Protein AF-A0A9E0UPI3-F1 (afdb_monomer_lite)

Foldseek 3Di:
DQDWDFDAAPVRDGPDIDSDPPVCVVPVCVVVVVVSCVVPVVVCVPPPD

Structure (mmCIF, N/CA/C/O backbone):
data_AF-A0A9E0UPI3-F1
#
_entry.id   AF-A0A9E0UPI3-F1
#
loop_
_atom_site.group_PDB
_atom_site.id
_atom_site.type_symbol
_atom_site.label_atom_id
_atom_site.label_alt_id
_atom_site.label_comp_id
_atom_site.label_asym_id
_atom_site.label_entity_id
_atom_site.label_seq_id
_atom_site.pdbx_PDB_ins_code
_atom_site.Cartn_x
_atom_site.Cartn_y
_atom_site.Cartn_z
_atom_site.occupancy
_atom_site.B_iso_or_equiv
_atom_site.auth_seq_id
_atom_site.auth_comp_id
_atom_site.auth_asym_id
_atom_site.auth_atom_id
_atom_site.pdbx_PDB_model_num
ATOM 1 N N . LEU A 1 1 ? -14.695 2.103 18.013 1.00 81.75 1 LEU A N 1
ATOM 2 C CA . LEU A 1 1 ? -13.445 1.532 17.459 1.00 81.75 1 LEU A CA 1
ATOM 3 C C . LEU A 1 1 ? -13.369 1.927 15.993 1.00 81.75 1 LEU A C 1
ATOM 5 O O . LEU A 1 1 ? -14.391 1.829 15.323 1.00 81.75 1 LEU A O 1
ATOM 9 N N . ALA A 1 2 ? -12.228 2.431 15.522 1.00 84.94 2 ALA A N 1
ATOM 10 C CA . ALA A 1 2 ? -12.042 2.729 14.101 1.00 84.94 2 ALA A CA 1
ATOM 11 C C . ALA A 1 2 ? -11.793 1.424 13.316 1.00 84.94 2 ALA A C 1
ATOM 13 O O . ALA A 1 2 ? -11.157 0.517 13.862 1.00 84.94 2 ALA A O 1
ATOM 14 N N . PRO A 1 3 ? -12.290 1.299 12.072 1.00 94.00 3 PRO A N 1
ATOM 15 C CA . PRO A 1 3 ? -12.031 0.124 11.248 1.00 94.00 3 PRO A CA 1
ATOM 16 C C . PRO A 1 3 ? -10.548 0.036 10.865 1.00 94.00 3 PRO A C 1
ATOM 18 O O . PRO A 1 3 ? -9.882 1.052 10.666 1.00 94.00 3 PRO A O 1
ATOM 21 N N . VAL A 1 4 ? -10.044 -1.191 10.737 1.00 97.19 4 VAL A N 1
ATOM 22 C CA . VAL A 1 4 ? -8.719 -1.478 10.173 1.00 97.19 4 VAL A CA 1
ATOM 23 C C . VAL A 1 4 ? -8.900 -1.862 8.708 1.00 97.19 4 VAL A C 1
ATOM 25 O O . VAL A 1 4 ? -9.700 -2.738 8.390 1.00 97.19 4 VAL A O 1
ATOM 28 N N . PHE A 1 5 ? -8.142 -1.223 7.825 1.00 97.75 5 PHE A N 1
ATOM 29 C CA . PHE A 1 5 ? -8.061 -1.548 6.409 1.00 97.75 5 PHE A CA 1
ATOM 30 C C . PHE A 1 5 ? -6.892 -2.491 6.153 1.00 97.75 5 PHE A C 1
ATOM 32 O O . PHE A 1 5 ? -5.759 -2.194 6.534 1.00 97.75 5 PHE A O 1
ATOM 39 N N . GLU A 1 6 ? -7.169 -3.590 5.460 1.00 98.19 6 GLU A N 1
ATOM 40 C CA . GLU A 1 6 ? -6.164 -4.473 4.881 1.00 98.19 6 GLU A CA 1
ATOM 41 C C . GLU A 1 6 ? -5.932 -4.085 3.422 1.00 98.19 6 GLU A C 1
ATOM 43 O O . GLU A 1 6 ? -6.802 -4.232 2.564 1.00 98.19 6 GLU A O 1
ATOM 48 N N . LEU A 1 7 ? -4.760 -3.519 3.148 1.00 97.88 7 LEU A N 1
ATOM 49 C CA . LEU A 1 7 ? -4.382 -3.050 1.822 1.00 97.88 7 LEU A CA 1
ATOM 50 C C . LEU A 1 7 ? -3.638 -4.168 1.105 1.00 97.88 7 LEU A C 1
ATOM 52 O O . LEU A 1 7 ? -2.646 -4.682 1.623 1.00 97.88 7 LEU A O 1
ATOM 56 N N . LEU A 1 8 ? -4.115 -4.543 -0.081 1.00 98.06 8 LEU A N 1
ATOM 57 C CA . LEU A 1 8 ? -3.653 -5.724 -0.808 1.00 98.06 8 LEU A CA 1
ATOM 58 C C . LEU A 1 8 ? -2.829 -5.355 -2.047 1.00 98.06 8 LEU A C 1
ATOM 60 O O . LEU A 1 8 ? -3.122 -4.394 -2.759 1.00 98.06 8 LEU A O 1
ATOM 64 N N . ALA A 1 9 ? -1.812 -6.165 -2.332 1.00 97.00 9 ALA A N 1
ATOM 65 C CA . ALA A 1 9 ? -1.106 -6.171 -3.609 1.00 97.00 9 ALA A CA 1
ATOM 66 C C . ALA A 1 9 ? -1.930 -6.880 -4.707 1.00 97.00 9 ALA A C 1
ATOM 68 O O . AL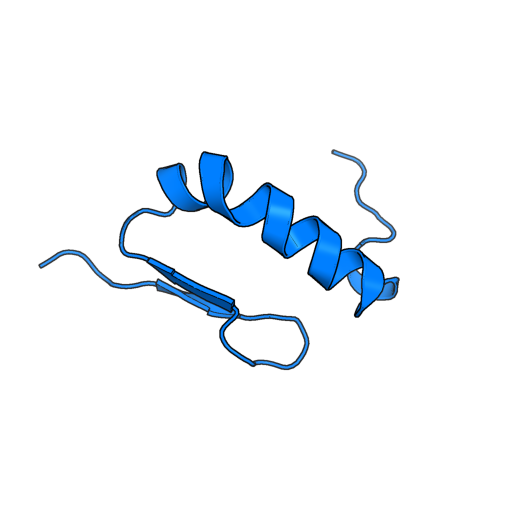A A 1 9 ? -2.881 -7.602 -4.400 1.00 97.00 9 ALA A O 1
ATOM 69 N N . PRO A 1 10 ? -1.532 -6.773 -5.993 1.00 96.75 10 PRO A N 1
ATOM 70 C CA . PRO A 1 10 ? -2.220 -7.451 -7.099 1.00 96.75 10 PRO A CA 1
ATOM 71 C C . PRO A 1 10 ? -2.357 -8.975 -6.963 1.00 96.75 10 PRO A C 1
ATOM 73 O O . PRO A 1 10 ? -3.230 -9.570 -7.583 1.00 96.75 10 PRO A O 1
ATOM 76 N N . ASN A 1 11 ? -1.509 -9.617 -6.159 1.00 96.75 11 ASN A N 1
ATOM 77 C CA . ASN A 1 11 ? -1.573 -11.052 -5.873 1.00 96.75 11 ASN A CA 1
ATOM 78 C C . ASN A 1 11 ? -2.491 -11.410 -4.685 1.00 96.75 11 ASN A C 1
ATOM 80 O O . ASN A 1 11 ? -2.452 -12.548 -4.222 1.00 96.75 11 ASN A O 1
ATOM 84 N N . GLY A 1 12 ? -3.247 -10.449 -4.145 1.00 97.06 12 GLY A N 1
ATOM 85 C CA . GLY A 1 12 ? -4.144 -10.6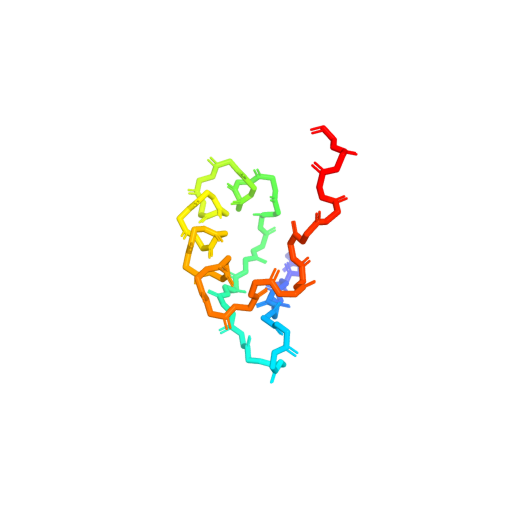40 -3.004 1.00 97.06 12 GLY A CA 1
ATOM 86 C C . GLY A 1 12 ? -3.447 -10.732 -1.645 1.00 97.06 12 GLY A C 1
ATOM 87 O O . GLY A 1 12 ? -4.114 -10.986 -0.650 1.00 97.06 12 GLY A O 1
ATOM 88 N N . ARG A 1 13 ? -2.122 -10.536 -1.571 1.00 97.38 13 ARG A N 1
ATOM 89 C CA . ARG A 1 13 ? -1.403 -10.536 -0.289 1.00 97.38 13 ARG A CA 1
ATOM 90 C C . ARG A 1 13 ? -1.430 -9.153 0.363 1.00 97.38 13 ARG A C 1
ATOM 92 O O . ARG A 1 13 ? -1.255 -8.161 -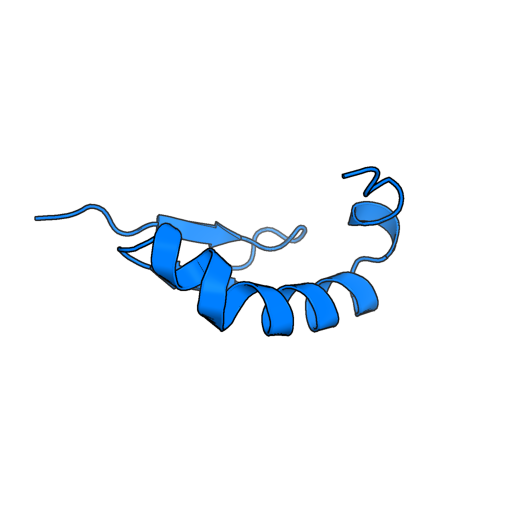0.354 1.00 97.38 13 ARG A O 1
ATOM 99 N N . PRO A 1 14 ? -1.573 -9.074 1.695 1.00 97.75 14 PRO A N 1
ATOM 100 C CA . PRO A 1 14 ? -1.509 -7.808 2.406 1.00 97.75 14 PRO A CA 1
ATOM 101 C C . PRO A 1 14 ? -0.131 -7.160 2.290 1.00 97.75 14 PRO A C 1
ATOM 103 O O . PRO A 1 14 ? 0.898 -7.816 2.453 1.00 97.75 14 PRO A O 1
ATOM 106 N N . VAL A 1 15 ? -0.132 -5.856 2.013 1.00 97.25 15 VAL A N 1
ATOM 107 C CA . VAL A 1 15 ? 1.055 -4.989 2.039 1.00 97.25 15 VAL A CA 1
ATOM 108 C C . VAL A 1 15 ? 1.084 -4.090 3.266 1.00 97.25 15 VAL A C 1
ATOM 110 O O . VAL A 1 15 ? 2.164 -3.706 3.697 1.00 97.25 15 VAL A O 1
ATOM 113 N N . GLN A 1 16 ? -0.081 -3.751 3.825 1.00 97.75 16 GLN A N 1
ATOM 114 C CA . GLN A 1 16 ? -0.191 -2.927 5.024 1.00 97.75 16 GLN A CA 1
ATOM 115 C C . GLN A 1 16 ? -1.563 -3.109 5.680 1.00 97.75 16 GLN A C 1
ATOM 117 O O . GLN A 1 16 ? -2.583 -3.162 4.994 1.00 97.75 16 GLN A O 1
ATOM 122 N N . LEU A 1 17 ? -1.583 -3.117 7.013 1.00 97.62 17 LEU A N 1
ATOM 123 C CA . LEU A 1 17 ? -2.785 -2.898 7.816 1.00 97.62 17 LEU A CA 1
ATOM 124 C C . LEU A 1 17 ? -2.760 -1.462 8.352 1.00 97.62 17 LEU A C 1
ATOM 126 O O . LEU A 1 17 ? -1.728 -1.008 8.849 1.00 97.62 17 LEU A O 1
ATOM 130 N N . THR A 1 18 ? -3.864 -0.722 8.251 1.00 97.19 18 THR A N 1
ATOM 131 C CA . THR A 1 18 ? -3.918 0.659 8.760 1.00 97.19 18 THR A CA 1
ATOM 132 C C . THR A 1 18 ? -5.316 1.067 9.206 1.00 97.19 18 THR A C 1
ATOM 134 O O . THR A 1 18 ? -6.303 0.683 8.595 1.00 97.19 18 THR A O 1
ATOM 137 N N . GLN A 1 19 ? -5.410 1.890 10.248 1.00 97.75 19 GLN A N 1
ATOM 138 C CA . GLN A 1 19 ? -6.647 2.597 10.614 1.00 97.75 19 GLN A CA 1
ATOM 139 C C . GLN A 1 19 ? -6.699 4.013 10.013 1.00 97.75 19 GLN A C 1
ATOM 141 O O . GLN A 1 19 ? -7.719 4.691 10.095 1.00 97.75 19 GLN A O 1
ATOM 146 N N . ASN A 1 20 ? -5.600 4.465 9.398 1.00 96.81 20 ASN A N 1
ATOM 147 C CA . ASN A 1 20 ? -5.433 5.807 8.858 1.00 96.81 20 ASN A CA 1
ATOM 148 C C . ASN A 1 20 ? -4.942 5.744 7.405 1.00 96.81 20 ASN A C 1
ATOM 150 O O . ASN A 1 20 ? -3.749 5.597 7.124 1.00 96.81 20 ASN A O 1
ATOM 154 N N . LEU A 1 21 ? -5.878 5.874 6.463 1.00 96.31 21 LEU A N 1
ATOM 155 C CA . LEU A 1 21 ? -5.564 5.900 5.033 1.00 96.31 21 LEU A CA 1
ATOM 156 C C . LEU A 1 21 ? -4.802 7.171 4.635 1.00 96.31 21 LEU A C 1
ATOM 158 O O . LEU A 1 21 ? -3.943 7.124 3.759 1.00 96.31 21 LEU A O 1
ATOM 162 N N . GLY A 1 22 ? -5.086 8.305 5.282 1.00 96.81 22 GLY A N 1
ATOM 163 C CA . GLY A 1 22 ? -4.440 9.580 4.965 1.00 96.81 22 GLY A CA 1
ATOM 164 C C . GLY A 1 22 ? -2.942 9.568 5.267 1.00 96.81 22 GLY A C 1
ATOM 165 O O . GLY A 1 22 ? -2.146 10.065 4.473 1.00 96.81 22 GLY A O 1
ATOM 166 N N . GLU A 1 23 ? -2.556 8.968 6.391 1.00 97.44 23 GLU A N 1
ATOM 167 C CA . GLU A 1 23 ? -1.151 8.759 6.741 1.00 97.44 23 GLU A CA 1
ATOM 168 C C . GLU A 1 23 ? -0.489 7.735 5.818 1.00 97.44 23 GLU A C 1
ATOM 170 O O . GLU A 1 23 ? 0.576 8.021 5.275 1.00 97.44 23 GLU A O 1
ATOM 175 N N . PHE A 1 24 ? -1.157 6.609 5.544 1.00 97.00 24 PHE A N 1
ATOM 176 C CA . PHE A 1 24 ? -0.656 5.584 4.624 1.00 97.00 24 PHE A CA 1
ATOM 177 C C . PHE A 1 24 ? -0.228 6.163 3.267 1.00 97.00 24 PHE A C 1
ATOM 179 O O . PHE A 1 24 ? 0.878 5.882 2.801 1.00 97.00 24 PHE A O 1
ATOM 186 N N . TRP A 1 25 ? -1.068 7.002 2.649 1.00 96.62 25 TRP A N 1
ATOM 187 C CA . TRP A 1 25 ? -0.755 7.599 1.346 1.00 96.62 25 TRP A CA 1
ATOM 188 C C . TRP A 1 25 ? 0.437 8.560 1.394 1.00 96.62 25 TRP A C 1
ATOM 190 O O . TRP A 1 25 ? 1.158 8.682 0.405 1.00 96.62 25 TRP A O 1
ATOM 200 N N . LYS A 1 26 ? 0.659 9.233 2.530 1.00 97.81 26 LYS A N 1
ATOM 201 C CA . LYS A 1 26 ? 1.742 10.212 2.702 1.00 97.81 26 LYS A CA 1
ATOM 202 C C . LYS A 1 26 ? 3.081 9.566 3.046 1.00 97.81 26 LYS A C 1
ATOM 204 O O . LYS A 1 26 ? 4.113 10.093 2.642 1.00 97.81 26 LYS A O 1
ATOM 209 N N . THR A 1 27 ? 3.076 8.468 3.800 1.00 97.25 27 THR A N 1
ATOM 210 C CA . THR A 1 27 ? 4.297 7.915 4.407 1.00 97.25 27 THR A CA 1
ATOM 211 C C . THR A 1 27 ? 4.676 6.555 3.827 1.00 97.25 27 THR A C 1
ATOM 213 O O . THR A 1 27 ? 5.772 6.401 3.292 1.00 97.25 27 THR A O 1
ATOM 216 N N . SER A 1 28 ? 3.781 5.568 3.887 1.00 97.19 28 SER A N 1
ATOM 217 C CA . SER A 1 28 ? 4.078 4.178 3.514 1.00 97.19 28 SER A CA 1
ATOM 218 C C . SER A 1 28 ? 3.980 3.927 2.009 1.00 97.19 28 SER A C 1
ATOM 220 O O . SER A 1 28 ? 4.804 3.204 1.442 1.00 97.19 28 SER A O 1
ATOM 222 N N . TRP A 1 29 ? 2.987 4.527 1.343 1.00 96.81 29 TRP A N 1
ATOM 223 C CA . TRP A 1 29 ? 2.708 4.267 -0.069 1.00 96.81 29 TRP A CA 1
ATOM 224 C C . TRP A 1 29 ? 3.895 4.536 -1.008 1.00 96.81 29 TRP A C 1
ATOM 226 O O . TRP A 1 29 ? 4.143 3.675 -1.846 1.00 96.81 29 TRP A O 1
ATOM 236 N N . PRO A 1 30 ? 4.685 5.624 -0.889 1.00 97.00 30 PRO A N 1
ATOM 237 C CA . PRO A 1 30 ? 5.798 5.870 -1.813 1.00 97.00 30 PRO A CA 1
ATOM 238 C C . PRO A 1 30 ? 6.824 4.725 -1.880 1.00 97.00 30 PRO A C 1
ATOM 240 O O . PRO A 1 30 ? 7.311 4.382 -2.961 1.00 97.00 30 PRO A O 1
ATOM 243 N N . ALA A 1 31 ? 7.130 4.099 -0.739 1.00 97.00 31 ALA A N 1
ATOM 244 C CA . ALA A 1 31 ? 8.044 2.960 -0.674 1.00 97.00 31 ALA A CA 1
ATOM 245 C C . ALA A 1 31 ? 7.399 1.680 -1.230 1.00 97.00 31 ALA A C 1
ATOM 247 O O . ALA A 1 31 ? 7.998 0.999 -2.066 1.00 97.00 31 ALA A O 1
ATOM 248 N N . ILE A 1 32 ? 6.157 1.394 -0.822 1.00 96.75 32 ILE A N 1
ATOM 249 C CA . ILE A 1 32 ? 5.387 0.229 -1.287 1.00 96.75 32 ILE A CA 1
ATOM 250 C C . ILE A 1 32 ? 5.174 0.293 -2.802 1.00 96.75 32 ILE A C 1
ATOM 252 O O . ILE A 1 32 ? 5.376 -0.692 -3.508 1.00 96.75 32 ILE A O 1
ATOM 256 N N . GLU A 1 33 ? 4.822 1.460 -3.334 1.00 95.50 33 GLU A N 1
ATOM 257 C CA . GLU A 1 33 ? 4.612 1.680 -4.758 1.00 95.50 33 GLU A CA 1
ATOM 258 C C . GLU A 1 33 ? 5.871 1.362 -5.568 1.00 95.50 33 GLU A C 1
ATOM 260 O O . GLU A 1 33 ? 5.781 0.703 -6.603 1.00 95.50 33 GLU A O 1
ATOM 265 N N . LYS A 1 34 ? 7.050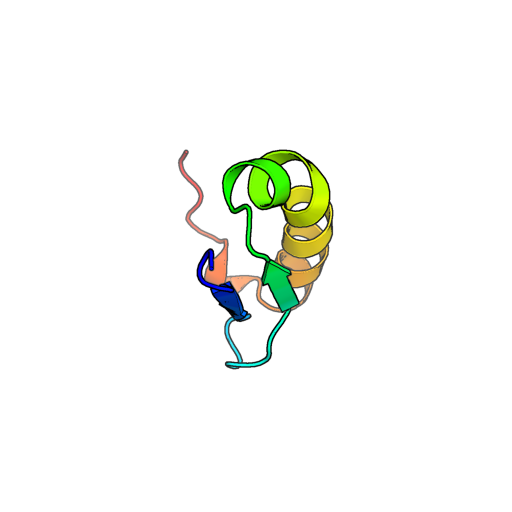 1.794 -5.104 1.00 95.62 34 LYS A N 1
ATOM 266 C CA . LYS A 1 34 ? 8.326 1.508 -5.775 1.00 95.62 34 LYS A CA 1
ATOM 267 C C . LYS A 1 34 ? 8.569 0.002 -5.887 1.00 95.62 34 LYS A C 1
ATOM 269 O O . LYS A 1 34 ? 8.967 -0.486 -6.946 1.00 95.62 34 LYS A O 1
ATOM 274 N N . GLU A 1 35 ? 8.297 -0.737 -4.818 1.00 95.75 35 GLU A N 1
ATOM 275 C CA . GLU A 1 35 ? 8.445 -2.191 -4.787 1.00 95.75 35 GLU A CA 1
ATOM 276 C C . GLU A 1 35 ? 7.401 -2.892 -5.675 1.00 95.75 35 GLU A C 1
ATOM 278 O O . GLU A 1 35 ? 7.732 -3.784 -6.461 1.00 95.75 35 GLU A O 1
ATOM 283 N N . LEU A 1 36 ? 6.137 -2.460 -5.608 1.00 96.31 36 LEU A N 1
ATOM 284 C CA . LEU A 1 36 ? 5.052 -3.015 -6.416 1.00 96.31 36 LEU A CA 1
ATOM 285 C C . LEU A 1 36 ? 5.224 -2.711 -7.905 1.00 96.31 36 LEU A C 1
ATOM 287 O O . LEU A 1 36 ? 4.935 -3.582 -8.717 1.00 96.31 36 LEU A O 1
ATOM 291 N N . LYS A 1 37 ? 5.745 -1.540 -8.282 1.00 95.25 37 LYS A N 1
ATOM 292 C CA . LYS A 1 37 ? 6.085 -1.206 -9.674 1.00 95.25 37 LYS A CA 1
ATOM 293 C C . L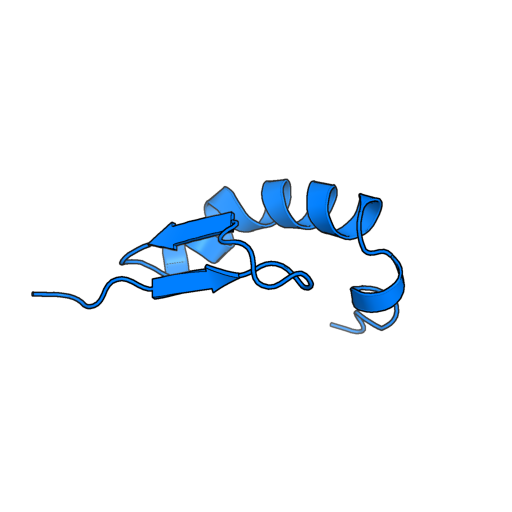YS A 1 37 ? 7.105 -2.173 -10.263 1.00 95.25 37 LYS A C 1
ATOM 295 O O . LYS A 1 37 ? 6.940 -2.601 -11.402 1.00 95.25 37 LYS A O 1
ATOM 300 N N . SER A 1 38 ? 8.122 -2.536 -9.479 1.00 94.94 38 SER A N 1
ATOM 301 C CA . SER A 1 38 ? 9.141 -3.512 -9.881 1.00 94.94 38 SER A CA 1
ATOM 302 C C . SER A 1 38 ? 8.541 -4.910 -10.064 1.00 94.94 38 SER A C 1
ATOM 304 O O . SER A 1 38 ? 8.773 -5.565 -11.078 1.00 94.94 38 SER A O 1
ATOM 306 N N . ARG A 1 39 ? 7.702 -5.354 -9.118 1.00 95.94 39 ARG A N 1
ATOM 307 C CA . ARG A 1 39 ? 7.099 -6.699 -9.147 1.00 95.94 39 ARG A CA 1
ATOM 308 C C . ARG A 1 39 ? 5.939 -6.850 -10.131 1.00 95.94 39 ARG A C 1
ATOM 310 O O . ARG A 1 39 ? 5.747 -7.922 -10.696 1.00 95.94 39 ARG A O 1
ATOM 317 N N . TYR A 1 40 ? 5.166 -5.790 -10.340 1.00 95.75 40 TYR A N 1
ATOM 318 C CA . TYR A 1 40 ? 3.902 -5.806 -11.077 1.00 95.75 40 TYR A CA 1
ATOM 319 C C . TYR A 1 40 ? 3.847 -4.712 -12.150 1.00 95.75 40 TYR A C 1
ATOM 321 O O . TYR A 1 40 ? 2.891 -3.935 -12.189 1.00 95.75 40 TYR A O 1
ATOM 329 N N . PRO A 1 41 ? 4.813 -4.651 -13.086 1.00 92.25 41 PRO A N 1
ATOM 330 C CA . PRO A 1 41 ? 4.946 -3.530 -14.016 1.00 92.25 41 PRO A CA 1
ATOM 331 C C . PRO A 1 41 ? 3.702 -3.306 -14.886 1.00 92.25 41 PRO A C 1
ATOM 333 O O . PRO A 1 41 ? 3.451 -2.181 -15.300 1.00 92.25 41 PRO A O 1
ATOM 336 N N . LYS A 1 42 ? 2.889 -4.343 -15.147 1.00 92.12 42 LYS A N 1
ATOM 337 C CA . LYS A 1 42 ? 1.625 -4.242 -15.905 1.00 92.12 42 LYS A CA 1
ATOM 338 C C . LYS A 1 42 ? 0.532 -3.442 -15.182 1.00 92.12 42 LYS A C 1
ATOM 340 O O . LYS A 1 42 ? -0.287 -2.834 -15.858 1.00 92.12 42 LYS A O 1
ATOM 345 N N . HIS A 1 43 ? 0.543 -3.400 -13.849 1.00 89.88 43 HIS A N 1
ATOM 346 C CA . HIS A 1 43 ? -0.480 -2.714 -13.051 1.00 89.88 43 HIS A CA 1
ATOM 347 C C . HIS A 1 43 ? -0.245 -1.200 -12.922 1.00 89.88 43 HIS A C 1
ATOM 349 O O . HIS A 1 43 ? -1.135 -0.484 -12.480 1.00 89.88 43 HIS A O 1
ATOM 355 N N . PHE A 1 44 ? 0.926 -0.697 -13.334 1.00 87.19 44 PHE A N 1
ATOM 356 C CA . PHE A 1 44 ? 1.312 0.713 -13.173 1.00 87.19 44 PHE A CA 1
ATOM 357 C C . PHE A 1 44 ? 1.491 1.467 -14.501 1.00 87.19 44 PHE A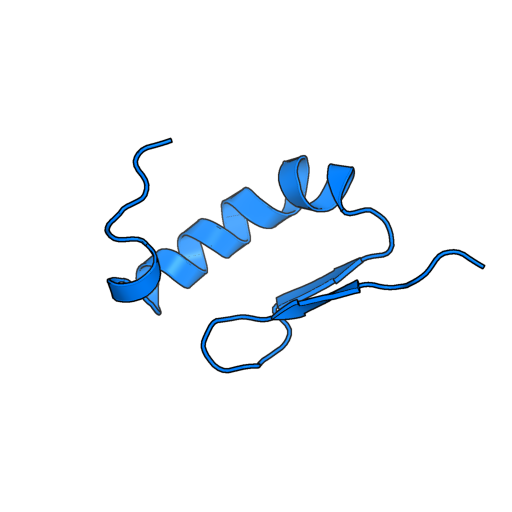 C 1
ATOM 359 O O . PHE A 1 44 ? 1.861 2.639 -14.486 1.00 87.19 44 PHE A O 1
ATOM 366 N N . LYS A 1 45 ? 1.235 0.824 -15.653 1.00 71.38 45 LYS A N 1
ATOM 367 C CA . LYS A 1 45 ? 1.564 1.375 -16.985 1.00 71.38 45 LYS A CA 1
ATOM 368 C C . LYS A 1 45 ? 0.756 2.609 -17.395 1.00 71.38 45 LYS A C 1
ATOM 370 O O . LYS A 1 45 ? 1.224 3.358 -18.241 1.00 71.38 45 LYS A O 1
ATOM 375 N N . ASN A 1 46 ? -0.403 2.844 -16.782 1.00 64.69 46 ASN A N 1
ATOM 376 C CA . ASN A 1 46 ? -1.339 3.895 -17.197 1.00 64.69 46 ASN A CA 1
ATOM 377 C C . ASN A 1 46 ? -1.526 4.981 -16.134 1.00 64.69 46 ASN A C 1
ATOM 379 O O . ASN A 1 46 ? -2.611 5.541 -16.007 1.00 64.69 46 ASN A O 1
ATOM 383 N N . ARG A 1 47 ? -0.495 5.278 -15.336 1.00 61.78 47 ARG A N 1
ATOM 384 C CA . ARG A 1 47 ? -0.580 6.360 -14.351 1.00 61.78 47 ARG A CA 1
ATOM 385 C C . ARG A 1 47 ? -0.456 7.722 -15.054 1.00 61.78 47 ARG A C 1
ATOM 387 O O . ARG A 1 47 ? 0.584 8.361 -14.995 1.00 61.78 47 ARG A O 1
ATOM 394 N N . GLN A 1 48 ? -1.514 8.114 -15.767 1.00 49.97 48 GLN A N 1
ATOM 395 C CA . GLN A 1 48 ? -1.817 9.501 -16.118 1.00 49.97 48 GLN A CA 1
ATOM 396 C C . GLN A 1 48 ? -2.599 10.097 -14.943 1.00 49.97 48 GLN A C 1
ATOM 398 O O . GLN A 1 48 ? -3.826 10.090 -14.933 1.00 49.97 48 GLN A O 1
ATOM 403 N N . ILE A 1 49 ? -1.883 10.510 -13.904 1.00 48.12 49 ILE A N 1
ATOM 404 C CA . ILE A 1 49 ? -2.379 11.442 -12.885 1.00 48.12 49 ILE A CA 1
ATOM 405 C C . ILE A 1 49 ? -1.264 12.424 -12.595 1.00 48.12 49 ILE A C 1
ATOM 407 O O . ILE A 1 49 ? -0.111 11.947 -12.481 1.00 48.12 49 ILE A O 1
#

Radius of gyration: 11.88 Å; chains: 1; bounding box: 23×22×35 Å

Secondary structure (DSSP, 8-state):
-PPPEEEE-TTS-EEEEES-HHHHHHTTHHHHHHHHHHH-GGGSTT---

Sequence (49 aa):
LAPVFELLAPNGRPVQLTQNLGEFWKTSWPAIEKELKSRYPKHFKNRQI

pLDDT: mean 91.9, std 11.84, range [48.12, 98.19]